Protein AF-A0A9P5UH60-F1 (afdb_monomer_lite)

pLDDT: mean 77.05, std 16.16, range [40.0, 93.06]

Structure (mmCIF, N/CA/C/O backbone):
data_AF-A0A9P5UH60-F1
#
_entry.id   AF-A0A9P5UH60-F1
#
loop_
_atom_site.group_PDB
_atom_site.id
_atom_site.type_symbol
_atom_site.label_atom_id
_atom_site.label_alt_id
_atom_site.label_comp_id
_atom_site.label_asym_id
_atom_site.label_entity_id
_atom_site.label_seq_id
_atom_site.pdbx_PDB_ins_code
_atom_site.Cartn_x
_atom_site.Cartn_y
_atom_site.Cartn_z
_atom_site.occupancy
_atom_site.B_iso_or_equiv
_atom_site.auth_seq_id
_atom_site.auth_comp_id
_atom_site.auth_asym_id
_atom_site.auth_atom_id
_atom_site.pdbx_PDB_model_num
ATOM 1 N N . MET A 1 1 ? 14.824 57.438 2.370 1.00 45.59 1 MET A N 1
ATOM 2 C CA . MET A 1 1 ? 14.926 57.073 0.946 1.00 45.59 1 MET A CA 1
ATOM 3 C C . MET A 1 1 ? 16.052 56.053 0.885 1.00 45.59 1 MET A C 1
ATOM 5 O O . MET A 1 1 ? 17.162 56.430 1.209 1.00 45.59 1 MET A O 1
ATOM 9 N N . ASP A 1 2 ? 15.879 54.738 0.769 1.00 42.75 2 ASP A N 1
ATOM 10 C CA . ASP A 1 2 ? 14.777 53.884 0.324 1.00 42.75 2 ASP A CA 1
ATOM 11 C C . ASP A 1 2 ? 14.945 52.508 0.995 1.00 42.75 2 ASP A C 1
ATOM 13 O O . ASP A 1 2 ? 16.049 51.966 1.027 1.00 42.75 2 ASP A O 1
ATOM 17 N N . LYS A 1 3 ? 13.873 51.928 1.553 1.00 50.62 3 LYS A N 1
ATOM 18 C CA . LYS A 1 3 ? 13.871 50.521 1.985 1.00 50.62 3 LYS A CA 1
ATOM 19 C C . LYS A 1 3 ? 13.282 49.692 0.848 1.00 50.62 3 LYS A C 1
ATOM 21 O O . LYS A 1 3 ? 12.069 49.697 0.652 1.00 50.62 3 LYS A O 1
ATOM 26 N N . MET A 1 4 ? 14.140 48.995 0.104 1.00 46.47 4 MET A N 1
ATOM 27 C CA . MET A 1 4 ? 13.713 48.014 -0.892 1.00 46.47 4 MET A CA 1
ATOM 28 C C . MET A 1 4 ? 12.987 46.859 -0.198 1.00 46.47 4 MET A C 1
ATOM 30 O O . MET A 1 4 ? 13.551 46.116 0.604 1.00 46.47 4 MET A O 1
ATOM 34 N N . LYS A 1 5 ? 11.695 46.751 -0.503 1.00 49.56 5 LYS A N 1
ATOM 35 C CA . LYS A 1 5 ? 10.789 45.686 -0.088 1.00 49.56 5 LYS A CA 1
ATOM 36 C C . LYS A 1 5 ? 10.986 44.512 -1.051 1.00 49.56 5 LYS A C 1
ATOM 38 O O . LYS A 1 5 ? 10.412 44.501 -2.134 1.00 49.56 5 LYS A O 1
ATOM 43 N N . GLY A 1 6 ? 11.829 43.555 -0.672 1.00 42.16 6 GLY A N 1
ATOM 44 C CA . GLY A 1 6 ? 11.929 42.264 -1.354 1.00 42.16 6 GLY A CA 1
ATOM 45 C C . GLY A 1 6 ? 10.705 41.422 -1.009 1.00 42.16 6 GLY A C 1
ATOM 46 O O . GLY A 1 6 ? 10.574 40.955 0.120 1.00 42.16 6 GLY A O 1
ATOM 47 N N . GLY A 1 7 ? 9.773 41.308 -1.953 1.00 40.31 7 GLY A N 1
ATOM 48 C CA . GLY A 1 7 ? 8.602 40.448 -1.840 1.00 40.31 7 GLY A CA 1
ATOM 49 C C . GLY A 1 7 ? 9.011 38.979 -1.846 1.00 40.31 7 GLY A C 1
ATOM 50 O O . GLY A 1 7 ? 9.631 38.507 -2.795 1.00 40.31 7 GLY A O 1
ATOM 51 N N . SER A 1 8 ? 8.650 38.255 -0.790 1.00 45.09 8 SER A N 1
ATOM 52 C CA . SER A 1 8 ? 8.687 36.797 -0.790 1.00 45.09 8 SER A CA 1
ATOM 53 C C . SER A 1 8 ? 7.531 36.285 -1.645 1.00 45.09 8 SER A C 1
ATOM 55 O O . SER A 1 8 ? 6.380 36.300 -1.208 1.00 45.09 8 SER A O 1
ATOM 57 N N . ASN A 1 9 ? 7.841 35.830 -2.858 1.00 42.97 9 ASN A N 1
ATOM 58 C CA . ASN A 1 9 ? 6.941 34.990 -3.639 1.00 42.97 9 ASN A CA 1
ATOM 59 C C . ASN A 1 9 ? 6.761 33.667 -2.889 1.00 42.97 9 ASN A C 1
ATOM 61 O O . ASN A 1 9 ? 7.634 32.801 -2.890 1.00 42.97 9 ASN A O 1
ATOM 65 N N . LYS A 1 10 ? 5.630 33.547 -2.196 1.00 40.00 10 LYS A N 1
ATOM 66 C CA . LYS A 1 10 ? 5.157 32.299 -1.611 1.00 40.00 10 LYS A CA 1
ATOM 67 C C . LYS A 1 10 ? 4.511 31.515 -2.750 1.00 40.00 10 LYS A C 1
ATOM 69 O O . LYS A 1 10 ? 3.367 31.774 -3.093 1.00 40.00 10 LYS A O 1
ATOM 74 N N . SER A 1 11 ? 5.287 30.651 -3.395 1.00 44.81 11 SER A N 1
ATOM 75 C CA . SER A 1 11 ? 4.779 29.771 -4.444 1.00 44.81 11 SER A CA 1
ATOM 76 C C . SER A 1 11 ? 3.773 28.787 -3.846 1.00 44.81 11 SER A C 1
ATOM 78 O O . SER A 1 11 ? 4.098 28.028 -2.929 1.00 44.81 11 SER A O 1
ATOM 80 N N . ASP A 1 12 ? 2.554 28.843 -4.373 1.00 46.94 12 ASP A N 1
ATOM 81 C CA . ASP A 1 12 ? 1.414 27.974 -4.098 1.00 46.94 12 ASP A CA 1
ATOM 82 C C . ASP A 1 12 ? 1.733 26.507 -4.420 1.00 46.94 12 ASP A C 1
ATOM 84 O O . ASP A 1 12 ? 1.535 26.043 -5.539 1.00 46.94 12 ASP A O 1
ATOM 88 N N . ASN A 1 13 ? 2.238 25.762 -3.435 1.00 45.44 13 ASN A N 1
ATOM 89 C CA . ASN A 1 13 ? 2.479 24.318 -3.565 1.00 45.44 13 ASN A CA 1
ATOM 90 C C . ASN A 1 13 ? 1.600 23.473 -2.621 1.00 45.44 13 ASN A C 1
ATOM 92 O O . ASN A 1 13 ? 1.888 22.305 -2.379 1.00 45.44 13 ASN A O 1
ATOM 96 N N . SER A 1 14 ? 0.547 24.058 -2.037 1.00 45.75 14 SER A N 1
ATOM 97 C CA . SER A 1 14 ? -0.296 23.405 -1.021 1.00 45.75 14 SER A CA 1
ATOM 98 C C . SER A 1 14 ? -1.515 22.651 -1.568 1.00 45.75 14 SER A C 1
ATOM 100 O O . SER A 1 14 ? -2.096 21.855 -0.833 1.00 45.75 14 SER A O 1
ATOM 102 N N . ASP A 1 15 ? -1.900 22.855 -2.831 1.00 45.31 15 ASP A N 1
ATOM 103 C CA . ASP A 1 15 ? -3.132 22.260 -3.377 1.00 45.31 15 ASP A CA 1
ATOM 104 C C . ASP A 1 15 ? -2.957 20.822 -3.891 1.00 45.31 15 ASP A C 1
ATOM 106 O O . ASP A 1 15 ? -3.875 20.008 -3.771 1.00 45.31 15 ASP A O 1
ATOM 110 N N . ALA A 1 16 ? -1.768 20.457 -4.384 1.00 43.47 16 ALA A N 1
ATOM 111 C CA . ALA A 1 16 ? -1.495 19.099 -4.864 1.00 43.47 16 ALA A CA 1
ATOM 112 C C . ALA A 1 16 ? -1.539 18.066 -3.722 1.00 43.47 16 ALA A C 1
ATOM 114 O O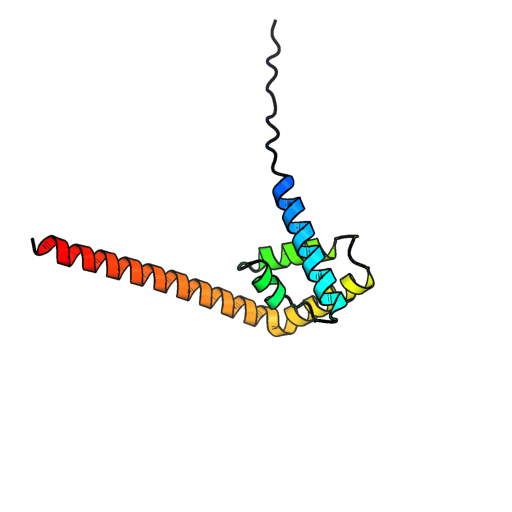 . ALA A 1 16 ? -2.126 16.993 -3.861 1.00 43.47 16 ALA A O 1
ATOM 115 N N . THR A 1 17 ? -1.002 18.416 -2.551 1.00 46.59 17 THR A N 1
ATOM 116 C CA . THR A 1 17 ? -0.980 17.546 -1.366 1.00 46.59 17 THR A CA 1
ATOM 117 C C . THR A 1 17 ? -2.379 17.337 -0.777 1.00 46.59 17 THR A C 1
ATOM 119 O O . THR A 1 17 ? -2.696 16.258 -0.279 1.00 46.59 17 THR A O 1
ATOM 122 N N . GLY A 1 18 ? -3.251 18.349 -0.867 1.00 50.12 18 GLY A N 1
ATOM 123 C CA . GLY A 1 18 ? -4.635 18.271 -0.392 1.00 50.12 18 GLY A CA 1
ATOM 124 C C . GLY A 1 18 ? -5.526 17.353 -1.236 1.00 50.12 18 GLY A C 1
ATOM 125 O O . GLY A 1 18 ? -6.411 16.690 -0.688 1.00 50.12 18 GLY A O 1
ATOM 126 N N . LEU A 1 19 ? -5.282 17.278 -2.551 1.00 51.94 19 LEU A N 1
ATOM 127 C CA . LEU A 1 19 ? -6.009 16.385 -3.460 1.00 51.94 19 LEU A CA 1
ATOM 128 C C . LEU A 1 19 ? -5.630 14.913 -3.228 1.00 51.94 19 LEU A C 1
ATOM 130 O O . LEU A 1 19 ? -6.511 14.061 -3.115 1.00 51.94 19 LEU A O 1
ATOM 134 N N . VAL A 1 20 ? -4.330 14.645 -3.062 1.00 59.31 20 VAL A N 1
ATOM 135 C CA . VAL A 1 20 ? -3.785 13.304 -2.788 1.00 59.31 20 VAL A CA 1
ATOM 136 C C . VAL A 1 20 ? -4.304 12.759 -1.453 1.00 59.31 20 VAL A C 1
ATOM 138 O O . VAL A 1 20 ? -4.711 11.603 -1.376 1.00 59.31 20 VAL A O 1
ATOM 141 N N . CYS A 1 21 ? -4.406 13.593 -0.412 1.00 69.88 21 CYS A N 1
ATOM 142 C CA . CYS A 1 21 ? -4.988 13.171 0.866 1.00 69.88 21 CYS A CA 1
ATOM 143 C C . CYS A 1 21 ? -6.456 12.734 0.739 1.00 69.88 21 CYS A C 1
ATOM 145 O O . CYS A 1 21 ? -6.847 11.742 1.350 1.00 69.88 21 CYS A O 1
ATOM 147 N N . LYS A 1 22 ? -7.277 13.439 -0.052 1.00 78.06 22 LYS A N 1
ATOM 148 C CA . LYS A 1 22 ? -8.700 13.095 -0.216 1.00 78.06 22 LYS A CA 1
ATOM 149 C C . LYS A 1 22 ? -8.900 11.776 -0.951 1.00 78.06 22 LYS A C 1
ATOM 151 O O . LYS A 1 22 ? -9.730 10.978 -0.527 1.00 78.06 22 LYS A O 1
ATOM 156 N N . GLU A 1 23 ? -8.144 11.539 -2.019 1.00 83.38 23 GLU A N 1
ATOM 157 C CA . GLU A 1 23 ? -8.238 10.288 -2.776 1.00 83.38 23 GLU A CA 1
ATOM 158 C C . GLU A 1 23 ? -7.832 9.082 -1.921 1.00 83.38 23 GLU A C 1
ATOM 160 O O . GLU A 1 23 ? -8.524 8.063 -1.913 1.00 83.38 23 GLU A O 1
ATOM 165 N N . VAL A 1 24 ? -6.757 9.221 -1.139 1.00 83.06 24 VAL A N 1
ATOM 166 C CA . VAL A 1 24 ? -6.300 8.168 -0.225 1.00 83.06 24 VAL A CA 1
ATOM 167 C C . VAL A 1 24 ? -7.359 7.856 0.833 1.00 83.06 24 VAL A C 1
ATOM 169 O O . VAL A 1 24 ? -7.637 6.685 1.089 1.00 83.06 24 VAL A O 1
ATOM 172 N N . ILE A 1 25 ? -7.979 8.881 1.424 1.00 82.75 25 ILE A N 1
ATOM 173 C CA . ILE A 1 25 ? -9.034 8.700 2.432 1.00 82.75 25 ILE A CA 1
ATOM 174 C C . ILE A 1 25 ? -10.240 7.972 1.830 1.00 82.75 25 ILE A C 1
ATOM 176 O O . ILE A 1 25 ? -10.672 6.971 2.396 1.00 82.75 25 ILE A O 1
ATOM 180 N N . LEU A 1 26 ? -10.736 8.420 0.671 1.00 86.81 26 LEU A N 1
ATOM 181 C CA . LEU A 1 26 ? -11.886 7.798 0.004 1.00 86.81 26 LEU A CA 1
ATOM 182 C C . LEU A 1 26 ? -11.626 6.326 -0.320 1.00 86.81 26 LEU A C 1
ATOM 184 O O . LEU A 1 26 ? -12.463 5.470 -0.044 1.00 86.81 26 LEU A O 1
ATOM 188 N N . TRP A 1 27 ? -10.440 6.013 -0.844 1.00 88.56 27 TRP A N 1
ATOM 189 C CA . TRP A 1 27 ? -10.069 4.638 -1.164 1.00 88.56 27 TRP A CA 1
ATOM 190 C C . TRP A 1 27 ? -10.058 3.726 0.074 1.00 88.56 27 TRP A C 1
ATOM 192 O O . TRP A 1 27 ? -10.487 2.572 0.010 1.00 88.56 27 TRP A O 1
ATOM 202 N N . ILE A 1 28 ? -9.615 4.242 1.223 1.00 85.12 28 ILE A N 1
ATOM 203 C CA . ILE A 1 28 ? -9.619 3.497 2.488 1.00 85.12 28 ILE A CA 1
ATOM 204 C C . ILE A 1 28 ? -11.038 3.312 3.006 1.00 85.12 28 ILE A C 1
ATOM 206 O O . ILE A 1 28 ? -11.392 2.207 3.409 1.00 85.12 28 ILE A O 1
ATOM 210 N N . GLU A 1 29 ? -11.852 4.365 2.997 1.00 84.38 29 GLU A N 1
ATOM 211 C CA . GLU A 1 29 ? -13.246 4.295 3.438 1.00 84.38 29 GLU A CA 1
ATOM 212 C C . GLU A 1 29 ? -14.039 3.271 2.619 1.00 84.38 29 GLU A C 1
ATOM 214 O O . GLU A 1 29 ? -14.737 2.435 3.197 1.00 84.38 29 GLU A O 1
ATOM 219 N N . GLU A 1 30 ? -13.869 3.263 1.294 1.00 88.81 30 GLU A N 1
ATOM 220 C CA . GLU A 1 30 ? -14.498 2.283 0.406 1.00 88.81 30 GLU A CA 1
ATOM 221 C C . GLU A 1 30 ? -14.079 0.846 0.733 1.00 88.81 30 GLU A C 1
ATOM 223 O O . GLU A 1 30 ? -14.931 -0.043 0.825 1.00 88.81 30 GLU A O 1
ATOM 228 N N . ARG A 1 31 ? -12.783 0.601 0.950 1.00 87.88 31 ARG A N 1
ATOM 229 C CA . ARG A 1 31 ? -12.281 -0.738 1.291 1.00 87.88 31 ARG A CA 1
ATOM 230 C C . ARG A 1 31 ? -12.741 -1.207 2.661 1.00 87.88 31 ARG A C 1
ATOM 232 O O . ARG A 1 31 ? -13.164 -2.353 2.812 1.00 87.88 31 ARG A O 1
ATOM 239 N N . LEU A 1 32 ? -12.737 -0.318 3.650 1.00 82.62 32 LEU A N 1
ATOM 240 C CA . LEU A 1 32 ? -13.243 -0.627 4.985 1.00 82.62 32 LEU A CA 1
ATOM 241 C C . LEU A 1 32 ? -14.743 -0.930 4.960 1.00 82.62 32 LEU A C 1
ATOM 243 O O . LEU A 1 32 ? -15.174 -1.881 5.612 1.00 82.62 32 LEU A O 1
ATOM 247 N N . ALA A 1 33 ? -15.528 -0.187 4.173 1.00 85.31 33 ALA A N 1
ATOM 248 C CA . ALA A 1 33 ? -16.951 -0.462 3.979 1.00 85.31 33 ALA A CA 1
ATOM 249 C C . ALA A 1 33 ? -17.190 -1.852 3.365 1.00 85.31 33 ALA A C 1
ATOM 251 O O . ALA A 1 33 ? -18.133 -2.550 3.744 1.00 85.31 33 ALA A O 1
ATOM 252 N N . ARG A 1 34 ? -16.297 -2.287 2.469 1.00 88.81 34 ARG A N 1
ATOM 253 C CA . ARG A 1 34 ? -16.309 -3.622 1.850 1.00 88.81 34 ARG A CA 1
ATOM 254 C C . ARG A 1 34 ? -15.687 -4.718 2.718 1.00 88.81 34 ARG A C 1
ATOM 256 O O . ARG A 1 34 ? -15.768 -5.887 2.353 1.00 88.81 34 ARG A O 1
ATOM 263 N N . LYS A 1 35 ? -15.110 -4.367 3.875 1.00 83.31 35 LYS A N 1
ATOM 264 C CA . LYS A 1 35 ? -14.314 -5.263 4.735 1.00 83.31 35 LYS A CA 1
ATOM 265 C C . LYS A 1 35 ? -13.130 -5.901 3.997 1.00 83.31 35 LYS A C 1
ATOM 267 O O . LYS A 1 35 ? -12.699 -6.997 4.352 1.00 83.31 35 LYS A O 1
ATOM 272 N N . GLU A 1 36 ? -12.618 -5.216 2.983 1.00 85.00 36 GLU A N 1
ATOM 273 C CA . GLU A 1 36 ? -11.418 -5.620 2.261 1.00 85.00 36 GLU A CA 1
ATOM 274 C C . GLU A 1 36 ? -10.175 -5.306 3.095 1.00 85.00 36 GLU A C 1
ATOM 276 O O . GLU A 1 36 ? -10.158 -4.376 3.910 1.00 85.00 36 GLU A O 1
ATOM 281 N N . ASP A 1 37 ? -9.129 -6.107 2.907 1.00 80.25 37 ASP A N 1
ATOM 282 C CA . ASP A 1 37 ? -7.836 -5.801 3.499 1.00 80.25 37 ASP A CA 1
ATOM 283 C C . ASP A 1 37 ? -7.161 -4.643 2.740 1.00 80.25 37 ASP A C 1
ATOM 285 O O . ASP A 1 37 ? -7.427 -4.388 1.564 1.00 80.25 37 ASP A O 1
ATOM 289 N N . ILE A 1 38 ? -6.308 -3.901 3.438 1.00 85.44 38 ILE A N 1
ATOM 290 C CA . ILE A 1 38 ? -5.478 -2.847 2.861 1.00 85.44 38 ILE A CA 1
ATOM 291 C C . ILE A 1 38 ? -4.041 -3.248 3.141 1.00 85.44 38 ILE A C 1
ATOM 293 O O . ILE A 1 38 ? -3.522 -3.062 4.244 1.00 85.44 38 ILE A O 1
ATOM 297 N N . THR A 1 39 ? -3.413 -3.826 2.126 1.00 87.06 39 THR A N 1
ATOM 298 C CA . THR A 1 39 ? -2.024 -4.273 2.193 1.00 87.06 39 THR A CA 1
ATOM 299 C C . THR A 1 39 ? -1.088 -3.248 1.551 1.00 87.06 39 THR A C 1
ATOM 301 O O . THR A 1 39 ? -1.497 -2.460 0.692 1.00 87.06 39 THR A O 1
ATOM 304 N N . MET A 1 40 ? 0.188 -3.249 1.951 1.00 88.50 40 MET A N 1
ATOM 305 C CA . MET A 1 40 ? 1.185 -2.346 1.365 1.00 88.50 40 MET A CA 1
ATOM 306 C C . MET A 1 40 ? 1.369 -2.553 -0.154 1.00 88.50 40 MET A C 1
ATOM 308 O O . MET A 1 40 ? 1.424 -1.550 -0.866 1.00 88.50 40 MET A O 1
ATOM 312 N N . PRO A 1 41 ? 1.395 -3.788 -0.699 1.00 90.31 41 PRO A N 1
ATOM 313 C CA . PRO A 1 41 ? 1.469 -3.993 -2.147 1.00 90.31 41 PRO A CA 1
ATOM 314 C C . PRO A 1 41 ? 0.304 -3.356 -2.911 1.00 90.31 41 PRO A C 1
ATOM 316 O O . PRO A 1 41 ? 0.514 -2.698 -3.929 1.00 90.31 41 PRO A O 1
ATOM 319 N N . GLU A 1 42 ? -0.924 -3.490 -2.408 1.00 90.06 42 GLU A N 1
ATOM 320 C CA . GLU A 1 42 ? -2.101 -2.887 -3.041 1.00 90.06 42 GLU A CA 1
ATOM 32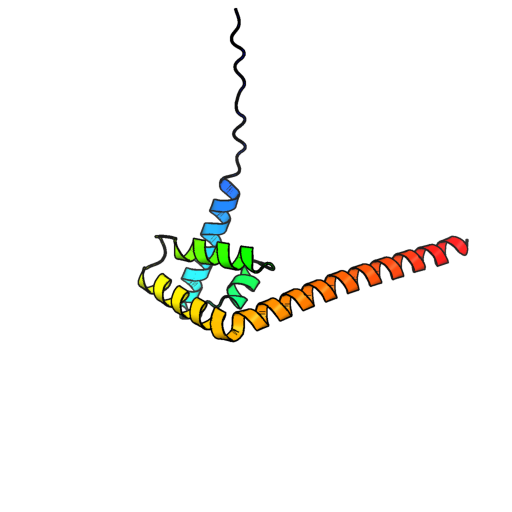1 C C . GLU A 1 42 ? -2.097 -1.366 -2.938 1.00 90.06 42 GLU A C 1
ATOM 323 O O . GLU A 1 42 ? -2.439 -0.687 -3.905 1.00 90.06 42 GLU A O 1
ATOM 328 N N . TYR A 1 43 ? -1.677 -0.829 -1.791 1.00 89.69 43 TYR A N 1
ATOM 329 C CA . TYR A 1 43 ? -1.480 0.605 -1.609 1.00 89.69 43 TYR A CA 1
ATOM 330 C C . TYR A 1 43 ? -0.463 1.144 -2.625 1.00 89.69 43 TYR A C 1
ATOM 332 O O . TYR A 1 43 ? -0.741 2.091 -3.360 1.00 89.69 43 TYR A O 1
ATOM 340 N N . CYS A 1 44 ? 0.684 0.475 -2.751 1.00 90.25 44 CYS A N 1
ATOM 341 C CA . CYS A 1 44 ? 1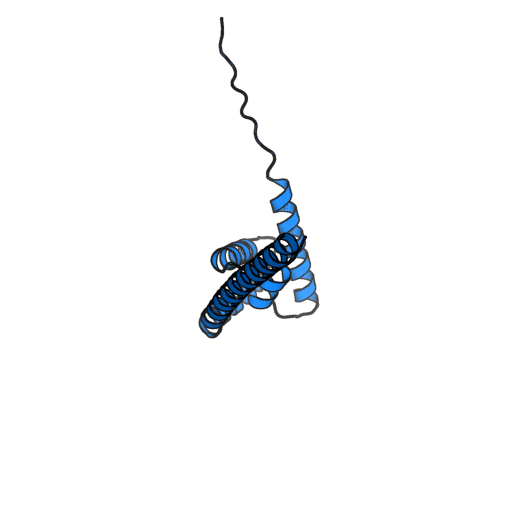.716 0.829 -3.718 1.00 90.25 44 CYS A CA 1
ATOM 342 C C . CYS A 1 44 ? 1.218 0.763 -5.163 1.00 90.25 44 CYS A C 1
ATOM 344 O O . CYS A 1 44 ? 1.559 1.629 -5.967 1.00 90.25 44 CYS A O 1
ATOM 346 N N . HIS A 1 45 ? 0.425 -0.254 -5.505 1.00 89.31 45 HIS A N 1
ATOM 347 C CA . HIS A 1 45 ? -0.160 -0.391 -6.834 1.00 89.31 45 HIS A CA 1
ATOM 348 C C . HIS A 1 45 ? -1.173 0.724 -7.120 1.00 89.31 45 HIS A C 1
ATOM 350 O O . HIS A 1 45 ? -1.104 1.361 -8.168 1.00 89.31 45 HIS A O 1
ATOM 356 N N . LYS A 1 46 ? -2.074 1.003 -6.170 1.00 89.56 46 LYS A N 1
ATOM 357 C CA . LYS A 1 46 ? -3.130 2.012 -6.312 1.00 89.56 46 LYS A CA 1
ATOM 358 C C . LYS A 1 46 ? -2.570 3.419 -6.520 1.00 89.56 46 LYS A C 1
ATOM 360 O O . LYS A 1 46 ? -3.101 4.149 -7.352 1.00 89.56 46 LYS A O 1
ATOM 365 N N . PHE A 1 47 ? -1.520 3.783 -5.784 1.00 87.38 47 PHE A N 1
ATOM 366 C CA . PHE A 1 47 ? -0.929 5.126 -5.824 1.00 87.38 47 PHE A CA 1
ATOM 367 C C . PHE A 1 47 ? 0.349 5.211 -6.670 1.00 87.38 47 PHE A C 1
ATOM 369 O O . PHE A 1 47 ? 1.017 6.240 -6.668 1.00 87.38 47 PHE A O 1
ATOM 376 N N . GLY A 1 48 ? 0.703 4.144 -7.396 1.00 86.75 48 GLY A N 1
ATOM 377 C CA . GLY A 1 48 ? 1.868 4.130 -8.286 1.00 86.75 48 GLY A CA 1
ATOM 378 C C . GLY A 1 48 ? 3.211 4.330 -7.574 1.00 86.75 48 GLY A C 1
ATOM 379 O O . GLY A 1 48 ? 4.183 4.745 -8.200 1.00 86.75 48 GLY A O 1
ATOM 380 N N . LEU A 1 49 ? 3.283 4.047 -6.273 1.00 87.12 49 LEU A N 1
ATOM 381 C CA . LEU A 1 49 ? 4.486 4.239 -5.466 1.00 87.12 49 LEU A CA 1
ATOM 382 C C . LEU A 1 49 ? 5.456 3.123 -5.798 1.00 87.12 49 LEU A C 1
ATOM 384 O O . LEU A 1 49 ? 5.140 1.980 -5.498 1.00 87.12 49 LEU A O 1
ATOM 388 N N . THR A 1 50 ? 6.592 3.417 -6.426 1.00 83.81 50 THR A N 1
ATOM 389 C CA . THR A 1 50 ? 7.607 2.422 -6.826 1.00 83.81 50 THR A CA 1
ATOM 390 C C . THR A 1 50 ? 8.785 2.345 -5.861 1.00 83.81 50 THR A C 1
ATOM 392 O O . THR A 1 50 ? 9.459 1.318 -5.809 1.00 83.81 50 THR A O 1
ATOM 395 N N . ASN A 1 51 ? 9.005 3.409 -5.092 1.00 85.62 51 ASN A N 1
ATOM 396 C CA . ASN A 1 51 ? 10.075 3.537 -4.117 1.00 85.62 51 ASN A CA 1
ATOM 397 C C . ASN A 1 51 ? 9.596 3.102 -2.721 1.00 85.62 51 ASN A C 1
ATOM 399 O O . ASN A 1 51 ? 8.487 3.440 -2.302 1.00 85.62 51 ASN A O 1
ATOM 403 N N . GLU A 1 52 ? 10.442 2.349 -2.017 1.00 90.50 52 GLU A N 1
ATOM 404 C CA . GLU A 1 52 ? 10.168 1.858 -0.666 1.00 90.50 52 GLU A CA 1
ATOM 405 C C . GLU A 1 52 ? 10.015 2.988 0.364 1.00 90.50 52 GLU A C 1
ATOM 407 O O . GLU A 1 52 ? 9.059 2.999 1.140 1.00 90.50 52 GLU A O 1
ATOM 412 N N . GLU A 1 53 ? 10.934 3.949 0.364 1.00 89.31 53 GLU A N 1
ATOM 413 C CA . GLU A 1 53 ? 10.961 5.067 1.305 1.00 89.31 53 GLU A CA 1
ATOM 414 C C . GLU A 1 53 ? 9.721 5.951 1.146 1.00 89.31 53 GLU A C 1
ATOM 416 O O . GLU A 1 53 ? 9.041 6.254 2.131 1.00 89.31 53 GLU A O 1
ATOM 421 N N . ASP A 1 54 ? 9.361 6.280 -0.097 1.00 87.00 54 ASP A N 1
ATOM 422 C CA . ASP A 1 54 ? 8.158 7.058 -0.397 1.00 87.00 54 ASP A CA 1
ATOM 423 C C . ASP A 1 54 ? 6.891 6.310 0.030 1.00 87.00 54 ASP A C 1
ATOM 425 O O . ASP A 1 54 ? 5.985 6.898 0.628 1.00 87.00 54 ASP A O 1
ATOM 429 N N . ALA A 1 55 ? 6.825 4.999 -0.224 1.00 89.25 55 ALA A N 1
ATOM 430 C CA . ALA A 1 55 ? 5.688 4.178 0.176 1.00 89.25 55 ALA A CA 1
ATOM 431 C C . ALA A 1 55 ? 5.529 4.104 1.696 1.00 89.25 55 ALA A C 1
ATOM 433 O O . ALA A 1 55 ? 4.429 4.289 2.222 1.00 89.25 55 ALA A O 1
ATOM 434 N N . HIS A 1 56 ? 6.625 3.903 2.424 1.00 90.38 56 HIS A N 1
ATOM 435 C CA . HIS A 1 56 ? 6.600 3.883 3.884 1.00 90.38 56 HIS A CA 1
ATOM 436 C C . HIS A 1 56 ? 6.247 5.250 4.467 1.00 90.38 56 HIS A C 1
ATOM 438 O O . HIS A 1 56 ? 5.466 5.324 5.418 1.00 90.38 56 HIS A O 1
ATOM 444 N N . SER A 1 57 ? 6.785 6.330 3.901 1.00 88.06 57 SER A N 1
ATOM 445 C CA . SER A 1 57 ? 6.525 7.703 4.341 1.00 88.06 57 SER A CA 1
ATOM 446 C C . SER A 1 57 ? 5.060 8.099 4.144 1.00 88.06 57 SER A C 1
ATOM 448 O O . SER A 1 57 ? 4.401 8.583 5.073 1.00 88.06 57 SER A O 1
ATOM 450 N N . THR A 1 58 ? 4.507 7.821 2.962 1.00 87.88 58 THR A N 1
ATOM 451 C CA . THR A 1 58 ? 3.104 8.114 2.630 1.00 87.88 58 THR A CA 1
ATOM 452 C C . THR A 1 58 ? 2.136 7.279 3.467 1.00 87.88 58 THR A C 1
ATOM 454 O O . THR A 1 58 ? 1.195 7.828 4.046 1.00 87.88 58 THR A O 1
ATOM 457 N N . PHE A 1 59 ? 2.409 5.985 3.648 1.00 87.88 59 PHE A N 1
ATOM 458 C CA . PHE A 1 59 ? 1.590 5.113 4.490 1.00 87.88 59 PHE A CA 1
ATOM 459 C C . PHE A 1 59 ? 1.670 5.485 5.980 1.00 87.88 59 PHE A C 1
ATOM 461 O O . PHE A 1 59 ? 0.663 5.481 6.687 1.00 87.88 59 PHE A O 1
ATOM 468 N N . SER A 1 60 ? 2.843 5.883 6.474 1.00 87.00 60 SER A N 1
ATOM 469 C CA . SER A 1 60 ? 2.992 6.367 7.855 1.00 87.00 60 SER A CA 1
ATOM 470 C C . SER A 1 60 ? 2.247 7.685 8.076 1.00 87.00 60 SER A C 1
ATOM 472 O O . SER A 1 60 ? 1.544 7.849 9.075 1.00 87.00 60 SER A O 1
ATOM 474 N N . SER A 1 61 ? 2.339 8.607 7.115 1.00 86.00 61 SER A N 1
ATOM 475 C CA . SER A 1 61 ? 1.590 9.868 7.130 1.00 86.00 61 SER A CA 1
ATOM 476 C C . SER A 1 61 ? 0.087 9.613 7.153 1.00 86.00 61 SER A C 1
ATOM 478 O O . SER A 1 61 ? -0.634 10.224 7.941 1.00 86.00 61 SER A O 1
ATOM 480 N N . LEU A 1 62 ? -0.387 8.644 6.374 1.00 84.19 62 LEU A N 1
ATOM 481 C CA . LEU A 1 62 ? -1.773 8.210 6.392 1.00 84.19 62 LEU A CA 1
ATOM 482 C C . LEU A 1 62 ? -2.221 7.722 7.781 1.00 84.19 62 LEU A C 1
ATOM 484 O O . LEU A 1 62 ? -3.258 8.154 8.286 1.00 84.19 62 LEU A O 1
ATOM 488 N N . LEU A 1 63 ? -1.432 6.866 8.434 1.00 85.12 63 LEU A N 1
ATOM 489 C CA . LEU A 1 63 ? -1.733 6.372 9.783 1.00 85.12 63 LEU A CA 1
ATOM 490 C C . LEU A 1 63 ? -1.730 7.482 10.846 1.00 85.12 63 LEU A C 1
ATOM 492 O O . LEU A 1 63 ? -2.290 7.304 11.927 1.00 85.12 63 LEU A O 1
ATOM 496 N N . SER A 1 64 ? -1.138 8.640 10.561 1.00 83.94 64 SER A N 1
ATOM 497 C CA . SER A 1 64 ? -1.184 9.801 11.454 1.00 83.94 64 SER A CA 1
ATOM 498 C C . SER A 1 64 ? -2.464 10.636 11.315 1.00 83.94 64 SER A C 1
ATOM 500 O O . SER A 1 64 ? -2.771 11.428 12.210 1.00 83.94 64 SER A O 1
ATOM 502 N N . LEU A 1 65 ? -3.252 10.439 10.249 1.00 83.00 65 LEU A N 1
ATOM 503 C CA . LEU A 1 65 ? -4.447 11.239 9.996 1.00 83.00 65 LEU A CA 1
ATOM 504 C C . LEU A 1 65 ? -5.524 10.977 11.056 1.00 83.00 65 LEU A C 1
ATOM 506 O O . LEU A 1 65 ? -5.964 9.847 11.281 1.00 83.00 65 LEU A O 1
ATOM 510 N N . SER A 1 66 ? -5.996 12.052 11.687 1.00 79.25 66 SER A N 1
ATOM 511 C CA . SER A 1 66 ? -7.046 12.006 12.711 1.00 79.25 66 SER A CA 1
ATOM 512 C C . SER A 1 66 ? -8.418 11.616 12.161 1.00 79.25 66 SER A C 1
ATOM 514 O O . SER A 1 66 ? -9.265 11.170 12.932 1.00 79.25 66 SER A O 1
ATOM 516 N N . ILE A 1 67 ? -8.621 11.750 10.845 1.00 81.88 67 ILE A N 1
ATOM 517 C CA . ILE A 1 67 ? -9.856 11.355 10.160 1.00 81.88 67 ILE A CA 1
ATOM 518 C C . ILE A 1 67 ? -10.072 9.838 10.180 1.00 81.88 67 ILE A C 1
ATOM 520 O O . ILE A 1 67 ? -11.209 9.378 10.169 1.00 81.88 67 ILE A O 1
ATOM 524 N N . LEU A 1 68 ? -8.992 9.053 10.278 1.00 80.00 68 LEU A N 1
ATOM 525 C CA . LEU A 1 68 ? -9.098 7.609 10.412 1.00 80.00 68 LEU A CA 1
ATOM 526 C C . LEU A 1 68 ? -9.407 7.229 11.870 1.00 80.00 68 LEU A C 1
ATOM 528 O O . LEU A 1 68 ? -8.663 7.615 12.789 1.00 80.00 68 LEU A O 1
ATOM 532 N N . PRO A 1 69 ? -10.446 6.406 12.112 1.00 85.19 69 PRO A N 1
ATOM 533 C CA . PRO A 1 69 ? -10.734 5.888 13.442 1.00 85.19 69 PRO A CA 1
ATOM 534 C C . PRO A 1 69 ? -9.504 5.218 14.060 1.00 85.19 69 PRO A C 1
ATOM 536 O O . PRO A 1 69 ? -8.737 4.534 13.380 1.00 85.19 69 PRO A O 1
ATOM 539 N N . LYS A 1 70 ? -9.310 5.384 15.374 1.00 87.56 70 LYS A N 1
ATOM 540 C CA . LYS A 1 70 ? -8.147 4.816 16.079 1.00 87.56 70 LYS A CA 1
ATOM 541 C C . LYS A 1 70 ? -8.029 3.302 15.864 1.00 87.56 70 LYS A C 1
ATOM 543 O O . LYS A 1 70 ? -6.937 2.821 15.595 1.00 87.56 70 LYS A O 1
ATOM 548 N N . ALA A 1 71 ? -9.150 2.580 15.928 1.00 86.81 71 ALA A N 1
ATOM 549 C CA . ALA A 1 71 ? -9.186 1.137 15.694 1.00 86.81 71 ALA A CA 1
ATOM 550 C C . ALA A 1 71 ? -8.675 0.769 14.291 1.00 86.81 71 ALA A C 1
ATOM 552 O O . ALA A 1 71 ? -7.837 -0.117 14.159 1.00 86.81 71 ALA A O 1
ATOM 553 N N . THR A 1 72 ? -9.107 1.502 13.262 1.00 84.38 72 THR A N 1
ATOM 554 C CA . THR A 1 72 ? -8.628 1.338 11.885 1.00 84.38 72 THR A CA 1
ATOM 555 C C . THR A 1 72 ? -7.123 1.550 11.792 1.00 84.38 72 THR A C 1
ATOM 557 O O . THR A 1 72 ? -6.419 0.713 11.237 1.00 84.38 72 THR A O 1
ATOM 560 N N . ARG A 1 73 ? -6.609 2.637 12.378 1.00 88.38 73 ARG A N 1
ATOM 561 C CA . ARG A 1 73 ? -5.169 2.931 12.373 1.00 88.38 73 ARG A CA 1
ATOM 562 C C . ARG A 1 73 ? -4.354 1.840 13.060 1.00 88.38 73 ARG A C 1
ATOM 564 O O . ARG A 1 73 ? -3.308 1.460 12.548 1.00 88.38 73 ARG A O 1
ATOM 571 N N . THR A 1 74 ? -4.838 1.313 14.183 1.00 89.44 74 THR A N 1
ATOM 572 C CA . THR A 1 74 ? -4.191 0.196 14.882 1.00 89.44 74 THR A CA 1
ATOM 573 C C . THR A 1 74 ? -4.155 -1.058 14.011 1.00 89.44 74 THR A C 1
ATOM 575 O O . THR A 1 74 ? -3.078 -1.609 13.816 1.00 89.44 74 THR A O 1
ATOM 578 N N . VAL A 1 75 ? -5.284 -1.461 13.421 1.00 87.44 75 VAL A N 1
ATOM 579 C CA . VAL A 1 75 ? -5.349 -2.655 12.559 1.00 87.44 75 VAL A CA 1
ATOM 580 C C . VAL A 1 75 ? -4.436 -2.516 11.341 1.00 87.44 75 VAL A C 1
ATOM 582 O O . VAL A 1 75 ? -3.679 -3.436 11.037 1.00 87.44 75 VAL A O 1
ATOM 585 N N . LEU A 1 76 ? -4.470 -1.369 10.657 1.00 87.69 76 LEU A N 1
ATOM 586 C CA . LEU A 1 76 ? -3.611 -1.115 9.500 1.00 87.69 76 LEU A CA 1
ATOM 587 C C . LEU A 1 76 ? -2.128 -1.118 9.881 1.00 87.69 76 LEU A C 1
ATOM 589 O O . LEU A 1 76 ? -1.321 -1.699 9.164 1.00 87.69 76 LEU A O 1
ATOM 593 N N . SER A 1 77 ? -1.778 -0.521 11.022 1.00 90.19 77 SER A N 1
ATOM 594 C CA . SER A 1 77 ? -0.406 -0.508 11.534 1.00 90.19 77 SER A CA 1
ATOM 595 C C . SER A 1 77 ? 0.093 -1.915 11.876 1.00 90.19 77 SER A C 1
ATOM 597 O O . SER A 1 77 ? 1.171 -2.310 11.443 1.00 90.19 77 SER A O 1
ATOM 599 N N . GLU A 1 78 ? -0.709 -2.722 12.574 1.00 90.56 78 GLU A N 1
ATOM 600 C CA . GLU A 1 78 ? -0.352 -4.105 12.914 1.00 90.56 78 GLU A CA 1
ATOM 601 C C . GLU A 1 78 ? -0.185 -4.987 11.673 1.00 90.56 78 GLU A C 1
ATOM 603 O O . GLU A 1 78 ? 0.756 -5.781 11.592 1.00 90.56 78 GLU A O 1
ATOM 608 N N . ARG A 1 79 ? -1.087 -4.852 10.694 1.00 88.31 79 ARG A N 1
ATOM 609 C CA . ARG A 1 79 ? -1.002 -5.583 9.424 1.00 88.31 79 ARG A CA 1
ATOM 610 C C . ARG A 1 79 ? 0.225 -5.173 8.632 1.00 88.31 79 ARG A C 1
ATOM 612 O O . ARG A 1 79 ? 0.935 -6.038 8.126 1.00 88.31 79 ARG A O 1
ATOM 619 N N . TYR A 1 80 ? 0.497 -3.877 8.574 1.00 90.19 80 TYR A N 1
ATOM 620 C CA . TYR A 1 80 ? 1.681 -3.350 7.924 1.00 90.19 80 TYR A CA 1
ATOM 621 C C . TYR A 1 80 ? 2.969 -3.855 8.579 1.00 90.19 80 TYR A C 1
ATOM 623 O O . TYR A 1 80 ? 3.843 -4.355 7.880 1.00 90.19 80 TYR A O 1
ATOM 631 N N . GLU A 1 81 ? 3.073 -3.805 9.906 1.00 91.19 81 GLU A N 1
ATOM 632 C CA . GLU A 1 81 ? 4.238 -4.315 10.635 1.00 91.19 81 GLU A CA 1
ATOM 633 C C . GLU A 1 81 ? 4.433 -5.818 10.432 1.00 91.19 81 GLU A C 1
ATOM 635 O O . GLU A 1 81 ? 5.560 -6.287 10.269 1.00 91.19 81 GLU A O 1
ATOM 640 N N . ARG A 1 82 ? 3.338 -6.584 10.400 1.00 92.12 82 ARG A N 1
ATOM 641 C CA . ARG A 1 82 ? 3.380 -8.014 10.083 1.00 92.12 82 ARG A CA 1
ATOM 642 C C . ARG A 1 82 ? 3.895 -8.251 8.667 1.00 92.12 82 ARG A C 1
ATOM 644 O O . ARG A 1 82 ? 4.815 -9.040 8.490 1.00 92.12 82 ARG A O 1
ATOM 651 N N . TRP A 1 83 ? 3.322 -7.570 7.678 1.00 92.75 83 TRP A N 1
ATOM 652 C CA . TRP A 1 83 ? 3.747 -7.683 6.286 1.00 92.75 83 TRP A CA 1
ATOM 653 C C . TRP A 1 83 ? 5.218 -7.286 6.122 1.00 92.75 83 TRP A C 1
ATOM 655 O O . TRP A 1 83 ? 5.996 -8.048 5.556 1.00 92.75 83 TRP A O 1
ATOM 665 N N . ARG A 1 84 ? 5.633 -6.154 6.707 1.00 91.31 84 ARG A N 1
ATOM 666 C CA . ARG A 1 84 ? 7.006 -5.637 6.635 1.00 91.31 84 ARG A CA 1
ATOM 667 C C . ARG A 1 84 ? 8.027 -6.681 7.100 1.00 91.31 84 ARG A C 1
ATOM 669 O O . ARG A 1 84 ? 9.079 -6.802 6.488 1.00 91.31 84 ARG A O 1
ATOM 676 N N . ARG A 1 85 ? 7.712 -7.435 8.158 1.00 91.75 85 ARG A N 1
ATOM 677 C CA . ARG A 1 85 ? 8.607 -8.454 8.739 1.00 91.75 85 ARG A CA 1
ATOM 678 C C . ARG A 1 85 ? 8.624 -9.782 7.988 1.00 91.75 85 ARG A C 1
ATOM 680 O O . ARG A 1 85 ? 9.613 -10.494 8.098 1.00 91.75 85 ARG A O 1
ATOM 687 N N . ASN A 1 86 ? 7.539 -10.134 7.300 1.00 92.44 86 ASN A N 1
ATOM 688 C CA . ASN A 1 86 ? 7.390 -11.452 6.677 1.00 92.44 86 ASN A CA 1
ATOM 689 C C . ASN A 1 86 ? 7.648 -11.432 5.166 1.00 92.44 86 ASN A C 1
ATOM 691 O O . ASN A 1 86 ? 8.274 -12.344 4.646 1.00 92.44 86 ASN A O 1
ATOM 695 N N . GLU A 1 87 ? 7.139 -10.414 4.473 1.00 91.81 87 GLU A N 1
ATOM 696 C CA . GLU A 1 87 ? 7.063 -10.351 3.004 1.00 91.81 87 GLU A CA 1
ATOM 697 C C . GLU A 1 87 ? 7.676 -9.056 2.446 1.00 91.81 87 GLU A C 1
ATOM 699 O O . GLU A 1 87 ? 7.930 -8.947 1.248 1.00 91.81 87 GLU A O 1
ATOM 704 N N . GLY A 1 88 ? 7.898 -8.053 3.304 1.00 91.12 88 GLY A N 1
ATOM 705 C CA . GLY A 1 88 ? 8.310 -6.715 2.888 1.00 91.12 88 GLY A CA 1
ATOM 706 C C . GLY A 1 88 ? 9.642 -6.692 2.143 1.00 91.12 88 GLY A C 1
ATOM 707 O O . GLY A 1 88 ? 9.733 -6.085 1.080 1.00 91.12 88 GLY A O 1
ATOM 708 N N . GLU A 1 89 ? 10.660 -7.373 2.672 1.00 92.38 89 GLU A N 1
ATOM 709 C CA . GLU A 1 89 ? 11.996 -7.409 2.061 1.00 92.38 89 GLU A CA 1
ATOM 710 C C . GLU A 1 89 ? 11.984 -8.093 0.686 1.00 92.38 89 GLU A C 1
ATOM 712 O O . GLU A 1 89 ? 12.549 -7.568 -0.276 1.00 92.38 89 GLU A O 1
ATOM 717 N N . GLU A 1 90 ? 11.296 -9.232 0.569 1.00 92.81 90 GLU A N 1
ATOM 718 C CA . GLU A 1 90 ? 11.154 -9.955 -0.697 1.00 92.81 90 GLU A CA 1
ATOM 719 C C . GLU A 1 90 ? 10.416 -9.103 -1.735 1.00 92.81 90 GLU A C 1
ATOM 721 O O . GLU A 1 90 ? 10.885 -8.955 -2.866 1.00 92.81 90 GLU A O 1
ATOM 726 N N . PHE A 1 91 ? 9.309 -8.470 -1.334 1.00 93.06 91 PHE A N 1
ATOM 727 C CA . PHE A 1 91 ? 8.542 -7.580 -2.198 1.00 93.06 91 PHE A CA 1
ATOM 728 C C . PHE A 1 91 ? 9.401 -6.438 -2.752 1.00 93.06 91 PHE A C 1
ATOM 730 O O . PHE A 1 91 ? 9.432 -6.222 -3.966 1.00 93.06 91 PHE A O 1
ATOM 737 N N . TRP A 1 92 ? 10.126 -5.716 -1.892 1.00 92.38 92 TRP A N 1
ATOM 738 C CA . TRP A 1 92 ? 10.945 -4.581 -2.329 1.00 92.38 92 TRP A CA 1
ATOM 739 C C . TRP A 1 92 ? 12.151 -5.011 -3.159 1.00 92.38 92 TRP A C 1
ATOM 741 O O . TRP A 1 92 ? 12.473 -4.353 -4.151 1.00 92.38 92 TRP A O 1
ATOM 751 N N . THR A 1 93 ? 12.760 -6.150 -2.830 1.00 91.31 93 THR A N 1
ATOM 752 C CA . THR A 1 93 ? 13.853 -6.730 -3.620 1.00 91.31 93 THR A CA 1
ATOM 753 C C . THR A 1 93 ? 13.380 -7.109 -5.022 1.00 91.31 93 THR A C 1
ATOM 755 O O . THR A 1 93 ? 14.018 -6.725 -6.007 1.00 91.31 93 THR A O 1
ATOM 758 N N . SER A 1 94 ? 12.236 -7.795 -5.130 1.00 89.31 94 SER A N 1
ATOM 759 C CA . SER A 1 94 ? 11.628 -8.146 -6.418 1.00 89.31 94 SER A CA 1
ATOM 760 C C . SER A 1 94 ? 11.349 -6.896 -7.244 1.00 89.31 94 SER A C 1
ATOM 762 O O . SER A 1 94 ? 11.717 -6.815 -8.413 1.00 89.31 94 SER A O 1
ATOM 764 N N . ARG A 1 95 ? 10.772 -5.867 -6.625 1.00 86.88 95 ARG A N 1
ATOM 765 C CA . ARG A 1 95 ? 10.419 -4.635 -7.330 1.00 86.88 95 ARG A CA 1
ATOM 766 C C . ARG A 1 95 ? 11.633 -3.843 -7.809 1.00 86.88 95 ARG A C 1
ATOM 768 O O . ARG A 1 95 ? 11.615 -3.276 -8.902 1.00 86.88 95 ARG A O 1
ATOM 775 N N . ALA A 1 96 ? 12.695 -3.807 -7.006 1.00 86.19 96 ALA A N 1
ATOM 776 C CA . ALA A 1 96 ? 13.959 -3.191 -7.390 1.00 86.19 96 ALA A CA 1
ATOM 777 C C . ALA A 1 96 ? 14.617 -3.938 -8.563 1.00 86.19 96 ALA A C 1
ATOM 779 O O . ALA A 1 96 ? 15.216 -3.305 -9.438 1.00 86.19 96 ALA A O 1
ATOM 780 N N . ALA A 1 97 ? 14.493 -5.269 -8.606 1.00 85.56 97 ALA A N 1
ATOM 781 C CA . ALA A 1 97 ? 14.946 -6.078 -9.733 1.00 85.56 97 ALA A CA 1
ATOM 782 C C . ALA A 1 97 ? 14.122 -5.795 -11.000 1.00 85.56 97 ALA A C 1
ATOM 784 O O . ALA A 1 97 ? 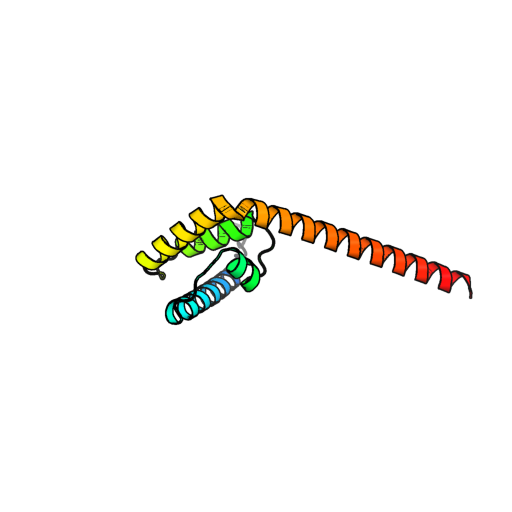14.710 -5.500 -12.041 1.00 85.56 97 ALA A O 1
ATOM 785 N N . ASP A 1 98 ? 12.791 -5.777 -10.900 1.00 84.06 98 ASP A N 1
ATOM 786 C CA . ASP A 1 98 ? 11.893 -5.471 -12.023 1.00 84.06 98 ASP A CA 1
ATOM 787 C C . ASP A 1 98 ? 12.172 -4.089 -12.619 1.00 84.06 98 ASP A C 1
ATOM 789 O O . ASP A 1 98 ? 12.225 -3.921 -13.840 1.00 84.06 98 ASP A O 1
ATOM 793 N N . TYR A 1 99 ? 12.415 -3.090 -11.766 1.00 79.12 99 TYR A N 1
ATOM 794 C CA . TYR A 1 99 ? 12.794 -1.755 -12.220 1.00 79.12 99 TYR A CA 1
ATOM 795 C C . TYR A 1 99 ? 14.103 -1.777 -13.022 1.00 79.12 99 TYR A C 1
ATOM 797 O O . TYR A 1 99 ? 14.160 -1.223 -14.120 1.00 79.12 99 TYR A O 1
ATOM 805 N N . LYS A 1 100 ? 15.141 -2.461 -12.522 1.00 79.44 100 LYS A N 1
ATOM 806 C C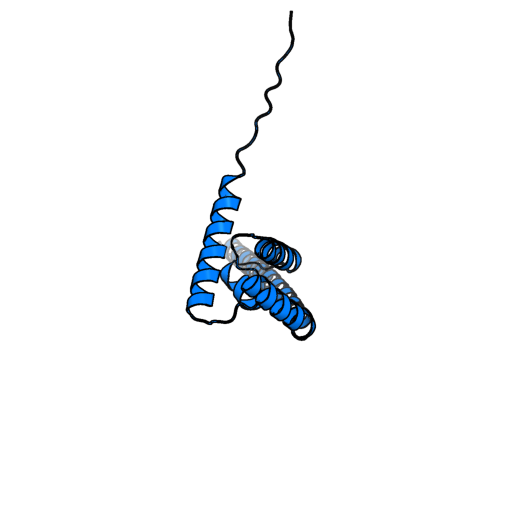A . LYS A 1 100 ? 16.428 -2.592 -13.228 1.00 79.44 100 LYS A CA 1
ATOM 807 C C . LYS A 1 100 ? 16.282 -3.313 -14.568 1.00 79.44 100 LYS A C 1
ATOM 809 O O . LYS A 1 100 ? 16.875 -2.876 -15.553 1.00 79.44 100 LYS A O 1
ATOM 814 N N . ILE A 1 101 ? 15.486 -4.382 -14.615 1.00 80.12 101 ILE A N 1
ATOM 815 C CA . ILE A 1 101 ? 15.213 -5.132 -15.848 1.00 80.12 101 ILE A CA 1
ATOM 816 C C . ILE A 1 101 ? 14.514 -4.231 -16.868 1.00 80.12 101 ILE A C 1
ATOM 818 O O . ILE A 1 101 ? 14.930 -4.182 -18.026 1.00 80.12 101 ILE A O 1
ATOM 822 N N . ASN A 1 102 ? 13.500 -3.474 -16.447 1.00 75.44 102 ASN A N 1
ATOM 823 C CA . ASN A 1 102 ? 12.774 -2.565 -17.332 1.00 75.44 102 ASN A CA 1
ATOM 824 C C . ASN A 1 102 ? 13.666 -1.447 -17.881 1.00 75.44 102 ASN A C 1
ATOM 826 O O . ASN A 1 102 ? 13.619 -1.166 -19.078 1.00 75.44 102 ASN A O 1
ATOM 830 N N . VAL A 1 103 ? 14.506 -0.836 -17.040 1.00 76.44 103 VAL A N 1
ATOM 831 C CA . VAL A 1 103 ? 15.466 0.189 -17.483 1.00 76.44 103 VAL A CA 1
ATOM 832 C C . VAL A 1 103 ? 16.430 -0.392 -18.518 1.00 76.44 103 VAL A C 1
ATOM 834 O O . VAL A 1 103 ? 16.520 0.136 -19.624 1.00 76.44 103 VAL A O 1
ATOM 837 N N . SER A 1 104 ? 17.061 -1.530 -18.216 1.00 77.94 104 SER A N 1
ATOM 838 C CA . SER A 1 104 ? 18.011 -2.181 -19.129 1.00 77.94 104 SER A CA 1
ATOM 839 C C . SER A 1 104 ? 17.363 -2.623 -20.450 1.00 77.94 104 SER A C 1
ATOM 841 O O . SER A 1 104 ? 17.960 -2.500 -21.523 1.00 77.94 104 SER A O 1
ATOM 843 N N . THR A 1 105 ? 16.115 -3.095 -20.398 1.00 81.94 105 THR A N 1
ATOM 844 C CA . THR A 1 105 ? 15.347 -3.482 -21.591 1.00 81.94 105 THR A CA 1
ATOM 845 C C . THR A 1 105 ? 15.071 -2.270 -22.478 1.00 81.94 105 THR A C 1
ATOM 847 O O . THR A 1 105 ? 15.282 -2.334 -23.689 1.00 81.94 105 THR A O 1
ATOM 850 N N . ASN A 1 106 ? 14.657 -1.147 -21.889 1.00 78.44 106 ASN A N 1
ATOM 851 C CA . ASN A 1 106 ? 14.388 0.084 -22.631 1.00 78.44 106 ASN A CA 1
ATOM 852 C C . ASN A 1 106 ? 15.657 0.674 -23.262 1.00 78.44 106 ASN A C 1
ATOM 854 O O . ASN A 1 106 ? 15.608 1.108 -24.412 1.00 78.44 106 ASN A O 1
ATOM 858 N N . GLU A 1 107 ? 16.790 0.638 -22.557 1.00 80.00 107 GLU A N 1
ATOM 859 C CA . GLU A 1 107 ? 18.095 1.033 -23.108 1.00 80.00 107 GLU A CA 1
ATOM 860 C C . GLU A 1 107 ? 18.479 0.157 -24.306 1.00 80.00 107 GLU A C 1
ATOM 862 O O . GLU A 1 107 ? 18.801 0.665 -25.378 1.00 80.00 107 GLU A O 1
ATOM 867 N N . THR A 1 108 ? 18.344 -1.164 -24.167 1.00 79.56 108 THR A N 1
ATOM 868 C CA . THR A 1 108 ? 18.668 -2.118 -25.239 1.00 79.56 108 THR A CA 1
ATOM 869 C C . THR A 1 108 ? 17.788 -1.905 -26.475 1.00 79.56 108 THR A C 1
ATOM 871 O O . THR A 1 108 ? 18.275 -1.956 -27.608 1.00 79.56 108 THR A O 1
ATOM 874 N N . ILE A 1 109 ? 16.491 -1.639 -26.281 1.00 78.50 109 ILE A N 1
ATOM 875 C CA . ILE A 1 109 ? 15.566 -1.299 -27.371 1.00 78.50 109 ILE A CA 1
ATOM 876 C C . ILE A 1 109 ? 15.977 0.022 -28.031 1.00 78.50 109 ILE A C 1
ATOM 878 O O . ILE A 1 109 ? 15.998 0.098 -29.261 1.00 78.50 109 ILE A O 1
ATOM 882 N N . GLY A 1 110 ? 16.331 1.041 -27.243 1.00 76.69 110 GLY A N 1
ATOM 883 C CA . GLY A 1 110 ? 16.843 2.319 -27.744 1.00 76.69 110 GLY A CA 1
ATOM 884 C C . GLY A 1 110 ? 18.057 2.133 -28.655 1.00 76.69 110 GLY A C 1
ATOM 885 O O . GLY A 1 110 ? 18.037 2.569 -29.808 1.00 76.69 110 GLY A O 1
ATOM 886 N N . ASP A 1 111 ? 19.050 1.379 -28.188 1.00 74.25 111 ASP A N 1
ATOM 887 C CA . ASP A 1 111 ? 20.271 1.054 -28.931 1.00 74.25 111 ASP A CA 1
ATOM 888 C C . ASP A 1 111 ? 19.987 0.296 -30.237 1.00 74.25 111 ASP A C 1
ATOM 890 O O . ASP A 1 111 ? 20.568 0.589 -31.288 1.00 74.25 111 ASP A O 1
ATOM 894 N N . LEU A 1 112 ? 19.079 -0.685 -30.204 1.00 73.00 112 LEU A N 1
ATOM 895 C CA . LEU A 1 112 ? 18.659 -1.441 -31.389 1.00 73.00 112 LEU A CA 1
ATOM 896 C C . LEU A 1 112 ? 17.984 -0.540 -32.427 1.00 73.00 112 LEU A C 1
ATOM 898 O O . LEU A 1 112 ? 18.273 -0.640 -33.624 1.00 73.00 112 LEU A O 1
ATOM 902 N N . VAL A 1 113 ? 17.112 0.360 -31.975 1.00 76.12 113 VAL A N 1
ATOM 903 C CA . VAL A 1 113 ? 16.420 1.319 -32.839 1.00 76.12 113 VAL A CA 1
ATOM 904 C C . VAL A 1 113 ? 17.408 2.319 -33.446 1.00 76.12 113 VAL A C 1
ATOM 906 O O . VAL A 1 113 ? 17.330 2.600 -34.645 1.00 76.12 113 VAL A O 1
ATOM 909 N N . GLU A 1 114 ? 18.362 2.840 -32.673 1.00 71.62 114 GLU A N 1
ATOM 910 C CA . GLU A 1 114 ? 19.408 3.727 -33.193 1.00 71.62 114 GLU A CA 1
ATOM 911 C C . GLU A 1 114 ? 20.283 3.029 -34.234 1.00 71.62 114 GLU A C 1
ATOM 913 O O . GLU A 1 114 ? 20.470 3.553 -35.337 1.00 71.62 114 GLU A O 1
ATOM 918 N N . ARG A 1 115 ? 20.744 1.805 -33.952 1.00 69.44 115 ARG A N 1
ATOM 919 C CA . ARG A 1 115 ? 21.517 1.007 -34.915 1.00 69.44 115 ARG A CA 1
ATOM 920 C C . ARG A 1 115 ? 20.723 0.756 -36.199 1.00 69.44 115 ARG A C 1
ATOM 922 O O . ARG A 1 115 ? 21.260 0.954 -37.289 1.00 69.44 115 ARG A O 1
ATOM 929 N N . GLY A 1 116 ? 19.438 0.410 -36.105 1.00 66.38 116 GLY A N 1
ATOM 930 C CA . GLY A 1 116 ? 18.555 0.227 -37.265 1.00 66.38 116 GLY A CA 1
ATOM 931 C C . GLY A 1 116 ? 18.405 1.484 -38.137 1.00 66.38 116 GLY A C 1
ATOM 932 O O . GLY A 1 116 ? 18.400 1.397 -39.372 1.00 66.38 116 GLY A O 1
ATOM 933 N N . ARG A 1 117 ? 18.365 2.674 -37.520 1.00 66.94 117 ARG A N 1
ATOM 934 C CA . ARG A 1 117 ? 18.373 3.962 -38.240 1.00 66.94 117 ARG A CA 1
ATOM 935 C C . ARG A 1 117 ? 19.709 4.237 -38.937 1.00 66.94 117 ARG A C 1
ATOM 937 O O . ARG A 1 117 ? 19.719 4.760 -40.049 1.00 66.94 117 ARG A O 1
ATOM 944 N N . PHE A 1 118 ? 20.837 3.857 -38.337 1.00 59.00 118 PHE A N 1
ATOM 945 C CA . PHE A 1 118 ? 22.153 3.993 -38.975 1.00 59.00 118 PHE A CA 1
ATOM 946 C C . PHE A 1 118 ? 22.303 3.112 -40.225 1.00 59.00 118 PHE A C 1
ATOM 948 O O . PHE A 1 118 ? 22.867 3.561 -41.226 1.00 59.00 118 PHE A O 1
ATOM 955 N N . PHE A 1 119 ? 21.770 1.886 -40.207 1.00 59.34 119 PHE A N 1
ATOM 956 C CA . PHE A 1 119 ? 21.834 0.980 -41.362 1.00 59.34 119 PHE A CA 1
ATOM 957 C C . PHE A 1 119 ? 20.933 1.406 -42.527 1.00 59.3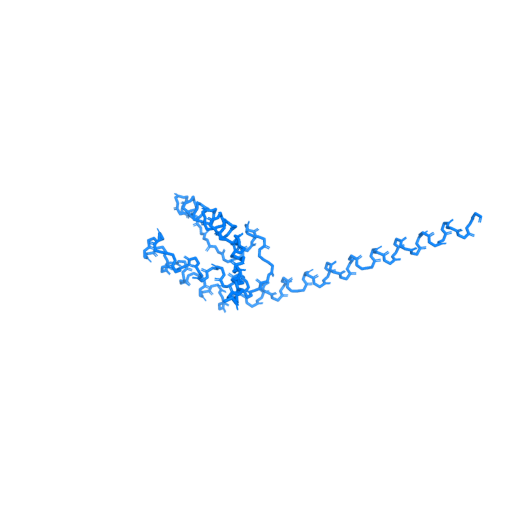4 119 PHE A C 1
ATOM 959 O O . PHE A 1 119 ? 21.301 1.205 -43.683 1.00 59.34 119 PHE A O 1
ATOM 966 N N . THR A 1 120 ? 19.787 2.031 -42.253 1.00 58.94 120 THR A N 1
ATOM 967 C CA . THR A 1 120 ? 18.903 2.568 -43.302 1.00 58.94 120 THR A CA 1
ATOM 968 C C . THR A 1 120 ? 19.450 3.852 -43.929 1.00 58.94 120 THR A C 1
ATOM 970 O O . THR A 1 120 ? 19.304 4.046 -45.132 1.00 58.94 120 THR A O 1
ATOM 973 N N . LYS A 1 121 ? 20.164 4.690 -43.165 1.00 58.06 121 LYS A N 1
ATOM 974 C CA . LYS A 1 121 ? 20.755 5.947 -43.663 1.00 58.06 121 LYS A CA 1
ATOM 975 C C . LYS A 1 121 ? 22.021 5.761 -44.513 1.00 58.06 121 LYS A C 1
ATOM 977 O O . LYS A 1 121 ? 22.319 6.620 -45.328 1.00 58.06 121 LYS A O 1
ATOM 982 N N . LYS A 1 122 ? 22.757 4.653 -44.346 1.00 55.25 122 LYS A N 1
ATOM 983 C CA . LYS A 1 122 ? 23.941 4.304 -45.166 1.00 55.25 122 LYS A CA 1
ATOM 984 C C . LYS A 1 122 ? 23.611 3.632 -46.508 1.00 55.25 122 LYS A C 1
ATOM 986 O O . LYS A 1 122 ? 24.527 3.323 -47.262 1.00 55.25 122 LYS A O 1
ATOM 991 N N . ARG A 1 123 ? 22.333 3.344 -46.775 1.00 50.34 123 ARG A N 1
ATOM 992 C CA . ARG A 1 123 ? 21.867 2.630 -47.977 1.00 50.34 123 ARG A CA 1
ATOM 993 C C . ARG A 1 123 ? 21.216 3.538 -49.033 1.00 50.34 123 ARG A C 1
ATOM 995 O O . ARG A 1 123 ? 20.725 3.005 -50.024 1.00 50.34 123 ARG A O 1
ATOM 1002 N N . LEU A 1 124 ? 21.210 4.854 -48.805 1.00 46.88 124 LEU A N 1
ATOM 1003 C CA . LEU A 1 124 ? 20.793 5.896 -49.749 1.00 46.88 124 LEU A CA 1
ATOM 1004 C C . LEU A 1 124 ? 22.018 6.650 -50.267 1.00 46.88 124 LEU A C 1
ATOM 1006 O O . LEU A 1 124 ? 22.887 6.969 -49.423 1.00 46.88 124 LEU A O 1
#

Sequence (124 aa):
MDKMKGGSNKSDNSDATGLVCKEVILWIEERLARKEDITMPEYCHKFGLTNEEDAHSTFSSLLSLSILPKATRTVLSERYERWRRNEGEEFWTSRAADYKINVSTNETIGDLVERGRFFTKKRL

Foldseek 3Di:
DDDDDDDDPPDPPPVVVVVVLVVVVVVLVVCVVVVHDDELVVQCVVVVPLDPVVSVVVVVVNLPDPVDPVVRSVVNVVRHVVCCVPPVVVVNVVSVVVVVVVVVVVVVVVVVVVVVVVVVVVVD

Secondary structure (DSSP, 8-state):
-------------SHHHHHHHHHHHHHHHHHHHTT----HHHHHHHTT--SHHHHHHHHHHHHH-TTS-HHHHHHHHHHHHHHIIIIIHHHHHHHHHHHHHHHHHHHHHHHHHHHHHHHHHTT-

Radius of gyration: 23.06 Å; chains: 1; bounding box: 41×68×66 Å